Protein AF-A0A1G0SW96-F1 (afdb_monomer_lite)

Sequence (68 aa):
MYHRTKYDLKQELTSIKEAKLYKDERIILSDQKAKIKVSYPADSKPKEVLNFCSNNYLGLANHRIFIL

Structure (mmCIF, N/CA/C/O backbone):
data_AF-A0A1G0SW96-F1
#
_entry.id   AF-A0A1G0SW96-F1
#
loop_
_atom_site.group_PDB
_atom_site.id
_atom_site.type_symbol
_atom_site.label_atom_id
_atom_site.label_alt_id
_atom_site.label_comp_id
_atom_site.label_asym_id
_atom_site.label_entity_id
_atom_site.label_seq_id
_atom_site.pdbx_PDB_ins_code
_atom_site.Cartn_x
_atom_site.Cartn_y
_atom_site.Cartn_z
_atom_site.occupancy
_atom_site.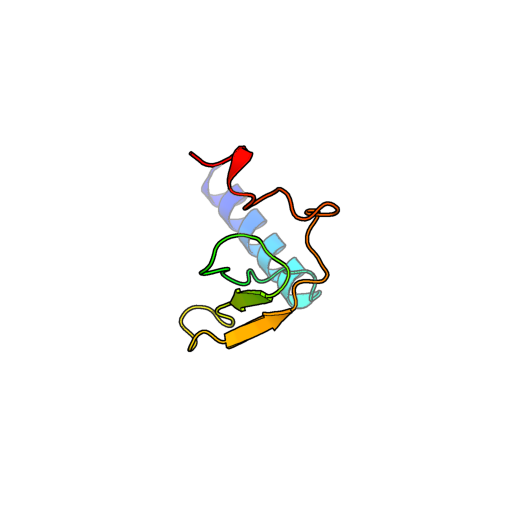B_iso_or_equiv
_atom_site.auth_seq_id
_atom_site.auth_comp_id
_atom_site.auth_asym_id
_atom_site.auth_atom_id
_atom_site.pdbx_PDB_model_num
ATOM 1 N N . MET A 1 1 ? -21.843 24.223 14.659 1.00 73.00 1 MET A N 1
ATOM 2 C CA . MET A 1 1 ? -21.855 23.201 13.587 1.00 73.00 1 MET A CA 1
ATOM 3 C C . MET A 1 1 ? -20.527 22.438 13.498 1.00 73.00 1 MET A C 1
ATOM 5 O O . MET A 1 1 ? -20.534 21.257 13.804 1.00 73.00 1 MET A O 1
ATOM 9 N N . TYR A 1 2 ? -19.386 23.095 13.234 1.00 88.88 2 TYR A N 1
ATOM 10 C CA . TYR A 1 2 ? -18.058 22.448 13.107 1.00 88.88 2 TYR A CA 1
ATOM 11 C C . TYR A 1 2 ? -17.660 21.503 14.260 1.00 88.88 2 TYR A C 1
ATOM 13 O O . TYR A 1 2 ? -17.183 20.397 14.026 1.00 88.88 2 TYR A O 1
ATOM 21 N N . HIS A 1 3 ? -17.899 21.911 15.511 1.00 91.69 3 HIS A N 1
ATOM 22 C CA . HIS A 1 3 ? -17.536 21.113 16.688 1.00 91.69 3 HIS A CA 1
ATOM 23 C C . HIS A 1 3 ? -18.257 19.761 16.754 1.00 91.69 3 HIS A C 1
ATOM 25 O O . HIS A 1 3 ? -17.645 18.770 17.141 1.00 91.69 3 HIS A O 1
ATOM 31 N N . ARG A 1 4 ? -19.530 19.713 16.339 1.00 95.25 4 ARG A N 1
ATOM 32 C CA . ARG A 1 4 ? -20.321 18.481 16.351 1.00 95.25 4 ARG A CA 1
ATOM 33 C C . ARG A 1 4 ? -19.886 17.536 15.238 1.00 95.25 4 ARG A C 1
ATOM 35 O O . ARG A 1 4 ? -19.535 16.406 15.526 1.00 95.25 4 ARG A O 1
ATOM 42 N N . THR A 1 5 ? -19.743 18.042 14.016 1.00 97.06 5 THR A N 1
ATOM 43 C CA . THR A 1 5 ? -19.229 17.245 12.892 1.00 97.06 5 THR A CA 1
ATOM 44 C C . THR A 1 5 ? -17.841 16.670 13.185 1.00 97.06 5 THR A C 1
ATOM 46 O O . THR A 1 5 ? -17.588 15.501 12.921 1.00 97.06 5 THR A O 1
ATOM 49 N N . LYS A 1 6 ? -16.936 17.451 13.794 1.00 97.25 6 LYS A N 1
ATOM 50 C CA . LYS A 1 6 ? -15.613 16.954 14.205 1.00 97.25 6 LYS A CA 1
ATOM 51 C C . LYS A 1 6 ? -15.699 15.852 15.268 1.00 97.25 6 LYS A C 1
ATOM 53 O O . LYS A 1 6 ? -14.851 14.965 15.271 1.00 97.25 6 LYS A O 1
ATOM 58 N N . TYR A 1 7 ? -16.666 15.927 16.184 1.00 97.69 7 TYR A N 1
ATOM 59 C CA . TYR A 1 7 ? -16.914 14.876 17.171 1.00 97.69 7 TYR A CA 1
ATOM 60 C C . TYR A 1 7 ? -17.432 13.602 16.494 1.00 97.69 7 TYR A C 1
ATOM 62 O O . TYR A 1 7 ? -16.842 12.543 16.688 1.00 97.69 7 TYR A O 1
ATOM 70 N N . ASP A 1 8 ? -18.450 13.727 15.642 1.00 97.88 8 ASP A N 1
ATOM 71 C CA . ASP A 1 8 ? -19.075 12.599 14.945 1.00 97.88 8 ASP A CA 1
ATOM 72 C C . ASP A 1 8 ? -18.050 11.856 14.063 1.00 97.88 8 ASP A C 1
ATOM 74 O O . ASP A 1 8 ? -17.893 10.643 14.184 1.00 97.88 8 ASP A O 1
ATOM 78 N N . LEU A 1 9 ? -17.243 12.589 13.283 1.00 97.94 9 LEU A N 1
ATOM 79 C CA . LEU A 1 9 ? -16.180 12.012 12.445 1.00 97.94 9 LEU A CA 1
ATOM 80 C C . LEU A 1 9 ? -15.094 11.294 13.260 1.00 97.94 9 LEU A C 1
ATOM 82 O O . LEU A 1 9 ? -14.549 10.281 12.826 1.00 97.94 9 LEU A O 1
ATOM 86 N N . LYS A 1 10 ? -14.752 11.806 14.449 1.00 97.88 10 LYS A N 1
ATOM 87 C CA . LYS A 1 10 ? -13.798 11.124 15.335 1.00 97.88 10 LYS A CA 1
ATOM 88 C C . LYS A 1 10 ? -14.360 9.804 15.846 1.00 97.88 10 LYS A C 1
ATOM 90 O O . LYS A 1 10 ? -13.604 8.841 15.925 1.00 97.88 10 LYS A O 1
ATOM 95 N N . GLN A 1 11 ? -15.647 9.765 16.188 1.00 98.38 11 GLN A N 1
ATOM 96 C CA . GLN A 1 11 ? -16.284 8.531 16.641 1.00 98.38 11 GLN A CA 1
ATOM 97 C C . GLN A 1 11 ? -16.365 7.502 15.519 1.00 98.38 11 GLN A C 1
ATOM 99 O O . GLN A 1 11 ? -15.985 6.355 15.730 1.00 98.38 11 GLN A O 1
ATOM 104 N N . GLU A 1 12 ? -16.737 7.921 14.310 1.00 98.19 12 GLU A N 1
ATOM 105 C CA . GLU A 1 12 ? -16.757 7.039 13.143 1.00 98.19 12 GLU A CA 1
ATOM 106 C C . GLU A 1 12 ? -15.369 6.444 12.847 1.00 98.19 12 GLU A C 1
ATOM 108 O O . GLU A 1 12 ? -15.235 5.234 12.661 1.00 98.19 12 GLU A O 1
ATOM 113 N N . LEU A 1 13 ? -14.307 7.260 12.904 1.00 98.06 13 LEU A N 1
ATOM 114 C CA . LEU A 1 13 ? -12.932 6.772 12.757 1.00 98.06 13 LEU A CA 1
ATOM 115 C C . LEU A 1 13 ? -12.540 5.760 13.841 1.00 98.06 13 LEU A C 1
ATOM 117 O O . LEU A 1 13 ? -11.848 4.786 13.535 1.00 98.06 13 LEU A O 1
ATOM 121 N N . THR A 1 14 ? -12.956 5.974 15.091 1.00 98.25 14 THR A N 1
ATOM 122 C CA . THR A 1 14 ? -12.722 5.021 16.186 1.00 98.25 14 THR A CA 1
ATOM 123 C C . THR A 1 14 ? -13.442 3.704 15.916 1.00 98.25 14 THR A C 1
ATOM 125 O O . THR A 1 14 ? -12.799 2.656 15.928 1.00 98.25 14 THR A O 1
ATOM 128 N N . SER A 1 15 ? -14.729 3.747 15.563 1.00 98.56 15 SER A N 1
ATOM 129 C CA . SER A 1 15 ? -15.513 2.548 15.251 1.00 98.56 15 SER A CA 1
ATOM 130 C C . SER A 1 15 ? -14.934 1.756 14.0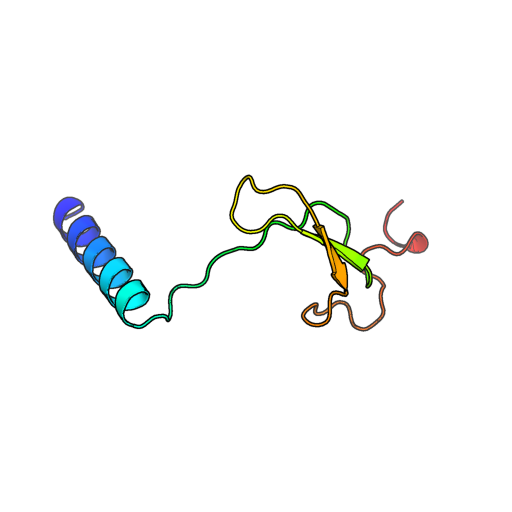73 1.00 98.56 15 SER A C 1
ATOM 132 O O . SER A 1 15 ? -14.855 0.532 14.137 1.00 98.56 15 SER A O 1
ATOM 134 N N . ILE A 1 16 ? -14.449 2.427 13.022 1.00 98.56 16 ILE A N 1
ATOM 135 C CA . ILE A 1 16 ? -13.778 1.778 11.880 1.00 98.56 16 ILE A CA 1
ATOM 136 C C . ILE A 1 16 ? -12.486 1.062 12.316 1.00 98.56 16 ILE A C 1
ATOM 138 O O . ILE A 1 16 ? -12.192 -0.038 11.836 1.00 98.56 16 ILE A O 1
ATOM 142 N N . LYS A 1 17 ? -11.708 1.665 13.228 1.00 97.56 17 LYS A N 1
ATOM 143 C CA . LYS A 1 17 ? -10.477 1.065 13.776 1.00 97.56 17 LYS A CA 1
ATOM 144 C C . LYS A 1 17 ? -10.774 -0.139 14.663 1.00 97.56 17 LYS A C 1
ATOM 146 O O . LYS A 1 17 ? -10.142 -1.177 14.488 1.00 97.56 17 LYS A O 1
ATOM 151 N N . GLU A 1 18 ? -11.749 -0.027 15.561 1.00 98.06 18 GLU A N 1
ATOM 152 C CA . GLU A 1 18 ? -12.191 -1.126 16.432 1.00 98.06 18 GLU A CA 1
ATOM 153 C C . GLU A 1 18 ? -12.738 -2.307 15.622 1.00 98.06 18 GLU A C 1
ATOM 155 O O . GLU A 1 18 ? -12.427 -3.462 15.912 1.00 98.06 18 GLU A O 1
ATOM 160 N N . ALA A 1 19 ? -13.459 -2.018 14.534 1.00 98.31 19 ALA A N 1
ATOM 161 C CA . ALA A 1 19 ? -13.946 -3.016 13.587 1.00 98.31 19 ALA A CA 1
ATOM 162 C C . ALA A 1 19 ? -12.847 -3.629 12.692 1.00 98.31 19 ALA A C 1
ATOM 164 O O . ALA A 1 19 ? -13.147 -4.508 11.886 1.00 98.31 19 ALA A O 1
ATOM 165 N N . LYS A 1 20 ? -11.582 -3.186 12.800 1.00 97.31 20 LYS A N 1
ATOM 166 C CA . LYS A 1 20 ? -10.454 -3.595 11.935 1.00 97.31 20 LYS A CA 1
ATOM 167 C C . LYS A 1 20 ? -10.691 -3.343 10.437 1.00 97.31 20 LYS A C 1
ATOM 169 O O . LYS A 1 20 ? -10.120 -4.025 9.589 1.00 97.31 20 LYS A O 1
ATOM 174 N N . LEU A 1 21 ? -11.518 -2.351 10.113 1.00 97.69 21 LEU A N 1
ATOM 175 C CA . LEU A 1 21 ? -11.803 -1.914 8.741 1.00 97.69 21 LEU A CA 1
ATOM 176 C C . LEU A 1 21 ? -10.945 -0.716 8.318 1.00 97.69 21 LEU A C 1
ATOM 178 O O . LEU A 1 21 ? -10.970 -0.310 7.154 1.00 97.69 21 LEU A O 1
ATOM 182 N N . TYR A 1 22 ? -10.185 -0.150 9.257 1.00 97.19 22 TYR A N 1
ATOM 183 C CA . TYR A 1 22 ? -9.238 0.916 8.970 1.00 97.19 22 TYR A CA 1
ATOM 184 C C . TYR A 1 22 ? -8.134 0.410 8.038 1.00 97.19 22 TYR A C 1
ATOM 186 O O . TYR A 1 22 ? -7.516 -0.624 8.289 1.00 97.19 22 TYR A O 1
ATOM 194 N N . LYS A 1 23 ? -7.893 1.143 6.950 1.00 95.25 23 LYS A N 1
ATOM 195 C CA . LYS A 1 23 ? -6.866 0.808 5.964 1.00 95.25 23 LYS A CA 1
ATOM 196 C C . LYS A 1 23 ? -5.619 1.621 6.254 1.00 95.25 23 LYS A C 1
ATOM 198 O O . LYS A 1 23 ? -5.646 2.842 6.129 1.00 95.25 23 LYS A O 1
ATOM 203 N N . ASP A 1 24 ? -4.535 0.941 6.596 1.00 93.88 24 ASP A N 1
ATOM 204 C CA . ASP A 1 24 ? -3.236 1.594 6.646 1.00 93.88 24 ASP A CA 1
ATOM 205 C C . ASP A 1 24 ? -2.637 1.717 5.246 1.00 93.88 24 ASP A C 1
ATOM 207 O O . ASP A 1 24 ? -2.722 0.802 4.419 1.00 93.88 24 ASP A O 1
ATOM 211 N N . GLU A 1 25 ? -1.967 2.834 5.003 1.00 94.50 25 GLU A N 1
ATOM 212 C CA . GLU A 1 25 ? -1.225 3.055 3.772 1.00 94.50 25 GLU A CA 1
ATOM 213 C C . GLU A 1 25 ? 0.176 2.445 3.860 1.00 94.50 25 GLU A C 1
ATOM 215 O O . GLU A 1 25 ? 0.837 2.464 4.900 1.00 94.50 25 GLU A O 1
ATOM 220 N N . ARG A 1 26 ? 0.650 1.914 2.732 1.00 95.56 26 ARG A N 1
ATOM 221 C CA . ARG A 1 26 ? 2.035 1.469 2.561 1.00 95.56 26 ARG A CA 1
ATOM 222 C C . ARG A 1 26 ? 2.698 2.373 1.538 1.00 95.56 26 ARG A C 1
ATOM 224 O O . ARG A 1 26 ? 2.273 2.402 0.385 1.00 95.56 26 ARG A O 1
ATOM 231 N N . ILE A 1 27 ? 3.734 3.095 1.946 1.00 95.62 27 ILE A N 1
ATOM 232 C CA . ILE A 1 27 ? 4.353 4.110 1.093 1.00 95.62 27 ILE A CA 1
ATOM 233 C C . ILE A 1 27 ? 5.253 3.411 0.075 1.00 95.62 27 ILE A C 1
ATOM 235 O O . ILE A 1 27 ? 6.217 2.741 0.451 1.00 95.62 27 ILE A O 1
ATOM 239 N N . ILE A 1 28 ? 4.947 3.568 -1.212 1.00 96.62 28 ILE A N 1
ATOM 240 C CA . ILE A 1 28 ? 5.784 3.088 -2.315 1.00 96.62 28 ILE A CA 1
ATOM 241 C C . ILE A 1 28 ? 6.840 4.159 -2.617 1.00 96.62 28 ILE A C 1
ATOM 243 O O . ILE A 1 28 ? 6.510 5.304 -2.896 1.00 96.62 28 ILE A O 1
ATOM 247 N N . LEU A 1 29 ? 8.116 3.781 -2.559 1.00 96.88 29 LEU A N 1
ATOM 248 C CA . LEU A 1 29 ? 9.285 4.667 -2.669 1.00 96.88 29 LEU A CA 1
ATOM 249 C C . LEU A 1 29 ? 10.061 4.471 -3.983 1.00 96.88 29 LEU A C 1
ATOM 251 O O . LEU A 1 29 ? 11.240 4.808 -4.080 1.00 96.88 29 LEU A O 1
ATOM 255 N N . SER A 1 30 ? 9.442 3.835 -4.972 1.00 96.94 30 SER A N 1
ATOM 256 C CA . SER A 1 30 ? 10.018 3.575 -6.291 1.00 96.94 30 SER A CA 1
ATOM 257 C C . SER A 1 30 ? 8.944 3.672 -7.363 1.00 96.94 30 SER A C 1
ATOM 259 O O . SER A 1 30 ? 7.774 3.448 -7.063 1.00 96.94 30 SER A O 1
ATOM 261 N N . ASP A 1 31 ? 9.341 3.862 -8.618 1.00 96.69 31 ASP A N 1
ATOM 262 C CA . ASP A 1 31 ? 8.413 3.786 -9.748 1.00 96.69 31 ASP A CA 1
ATOM 263 C C . ASP A 1 31 ? 7.658 2.450 -9.804 1.00 96.69 31 ASP A C 1
ATOM 265 O O . ASP A 1 31 ? 8.136 1.411 -9.324 1.00 96.69 31 ASP A O 1
ATOM 269 N N . GLN A 1 32 ? 6.496 2.470 -10.458 1.00 96.88 32 GLN A N 1
ATOM 270 C CA . GLN A 1 32 ? 5.639 1.300 -10.610 1.00 96.88 32 GLN A CA 1
ATOM 271 C C . GLN A 1 32 ? 6.279 0.234 -11.511 1.00 96.88 32 GLN A C 1
ATOM 273 O O . GLN A 1 32 ? 6.601 0.486 -12.668 1.00 96.88 32 GLN A O 1
ATOM 278 N N . LYS A 1 33 ? 6.420 -0.986 -10.990 1.00 96.56 33 LYS A N 1
ATOM 279 C CA . LYS A 1 33 ? 6.936 -2.176 -11.691 1.00 96.56 33 LYS A CA 1
ATOM 280 C C . LYS A 1 33 ? 6.671 -3.424 -10.845 1.00 96.56 33 LYS A C 1
ATOM 282 O O . LYS A 1 33 ? 6.190 -3.318 -9.723 1.00 96.56 33 LYS A O 1
ATOM 287 N N . ALA A 1 34 ? 7.023 -4.607 -11.349 1.00 97.06 34 ALA A N 1
ATOM 288 C CA . ALA A 1 34 ? 6.841 -5.856 -10.602 1.00 97.06 34 ALA A CA 1
ATOM 289 C C . ALA A 1 34 ? 7.595 -5.875 -9.256 1.00 97.06 34 ALA A C 1
ATOM 291 O O . ALA A 1 34 ? 7.093 -6.437 -8.292 1.00 97.06 34 ALA A O 1
ATOM 292 N N . LYS A 1 35 ? 8.776 -5.247 -9.174 1.00 97.94 35 LYS A N 1
ATOM 293 C CA . LYS A 1 35 ? 9.618 -5.176 -7.969 1.00 97.94 35 LYS A CA 1
ATOM 294 C C . LYS A 1 35 ? 9.677 -3.742 -7.436 1.00 97.94 35 LYS A C 1
ATOM 296 O O . LYS A 1 35 ? 10.330 -2.891 -8.041 1.00 97.94 35 LYS A O 1
ATOM 301 N N . ILE A 1 36 ? 9.012 -3.475 -6.318 1.00 98.00 36 ILE A N 1
ATOM 302 C CA . ILE A 1 36 ? 8.899 -2.132 -5.732 1.00 98.00 36 ILE A CA 1
ATOM 303 C C . ILE A 1 36 ? 9.587 -2.038 -4.373 1.00 98.00 36 ILE A C 1
ATOM 305 O O . ILE A 1 36 ? 9.780 -3.037 -3.678 1.00 98.00 36 ILE A O 1
ATOM 309 N N . LYS A 1 37 ? 9.929 -0.812 -3.976 1.00 98.00 37 LYS A N 1
ATOM 310 C CA . LYS A 1 37 ? 10.396 -0.490 -2.628 1.00 98.00 37 LYS A CA 1
ATOM 311 C C . LYS A 1 37 ? 9.240 0.085 -1.814 1.00 98.00 37 LYS A C 1
ATOM 313 O O . LYS A 1 37 ? 8.621 1.050 -2.244 1.00 98.00 37 LYS A O 1
ATOM 318 N N . VAL A 1 38 ? 8.961 -0.493 -0.649 1.00 97.25 38 VAL A N 1
ATOM 319 C CA . VAL A 1 38 ? 7.849 -0.103 0.230 1.00 97.25 38 VAL A CA 1
ATOM 320 C C . VAL A 1 38 ? 8.366 0.182 1.638 1.00 97.25 38 VAL A C 1
ATOM 322 O O . VAL A 1 38 ? 9.205 -0.563 2.145 1.00 97.25 38 VAL A O 1
ATOM 325 N N . SER A 1 39 ? 7.855 1.232 2.281 1.00 96.62 39 SER A N 1
ATOM 326 C CA . SER A 1 39 ? 7.992 1.462 3.724 1.00 96.62 39 SER A CA 1
ATOM 327 C C . SER A 1 39 ? 6.646 1.209 4.405 1.00 96.62 39 SER A C 1
ATOM 329 O O . SER A 1 39 ? 5.627 1.796 4.035 1.00 96.62 39 SER A O 1
ATOM 331 N N . TYR A 1 40 ? 6.637 0.265 5.347 1.00 94.25 40 TYR A N 1
ATOM 332 C CA . TYR A 1 40 ? 5.496 -0.022 6.211 1.00 94.25 40 TYR A CA 1
ATOM 333 C C . TYR A 1 40 ? 5.956 -0.798 7.463 1.00 94.25 40 TYR A C 1
ATOM 335 O O . TYR A 1 40 ? 6.600 -1.844 7.302 1.00 94.25 40 TYR A O 1
ATOM 343 N N . PRO A 1 41 ? 5.607 -0.356 8.690 1.00 92.00 41 PRO A N 1
ATOM 344 C CA . PRO A 1 41 ? 4.839 0.855 9.031 1.00 92.00 41 PRO A CA 1
ATOM 345 C C . PRO A 1 41 ? 5.494 2.157 8.544 1.00 92.00 41 PRO A C 1
ATOM 347 O O . PRO A 1 41 ? 6.628 2.122 8.059 1.00 92.00 41 PRO A O 1
ATOM 350 N N . ALA A 1 42 ? 4.789 3.289 8.625 1.00 85.00 42 ALA A N 1
ATOM 351 C CA . ALA A 1 42 ? 5.368 4.589 8.274 1.00 85.00 42 ALA A CA 1
ATOM 352 C C . ALA A 1 42 ? 6.716 4.799 8.992 1.00 85.00 42 ALA A C 1
ATOM 354 O O . ALA A 1 42 ? 6.912 4.309 10.105 1.00 85.00 42 ALA A O 1
ATOM 355 N N . ASP A 1 43 ? 7.660 5.449 8.311 1.00 85.31 43 ASP A N 1
ATOM 356 C CA . ASP A 1 43 ? 9.024 5.723 8.794 1.00 85.31 43 ASP A CA 1
ATOM 357 C C . ASP A 1 43 ? 9.883 4.482 9.107 1.00 85.31 43 ASP A C 1
ATOM 359 O O . ASP A 1 43 ? 10.988 4.580 9.644 1.00 85.31 43 ASP A O 1
ATOM 363 N N . SER A 1 44 ? 9.426 3.289 8.719 1.00 93.06 44 SER A N 1
ATOM 364 C CA . SER A 1 44 ? 10.23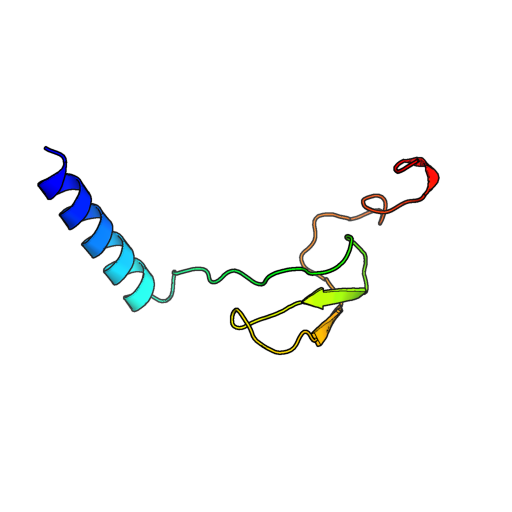4 2.074 8.805 1.00 93.06 44 SER A CA 1
ATOM 365 C C . SER A 1 44 ? 11.265 1.989 7.679 1.00 93.06 44 SER A C 1
ATOM 367 O O . SER A 1 44 ? 11.109 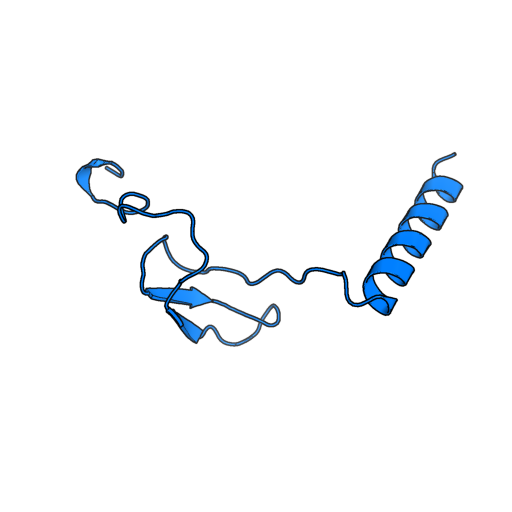2.564 6.593 1.00 93.06 44 SER A O 1
ATOM 369 N N . LYS A 1 45 ? 12.319 1.197 7.918 1.00 96.38 45 LYS A N 1
ATOM 370 C CA . LYS A 1 45 ? 13.330 0.894 6.902 1.00 96.38 45 LYS A CA 1
ATOM 371 C C . LYS A 1 45 ? 12.655 0.312 5.648 1.00 96.38 45 LYS A C 1
ATOM 373 O O . LYS A 1 45 ? 11.981 -0.717 5.761 1.00 96.38 45 LYS A O 1
ATOM 378 N N . PRO A 1 46 ? 12.884 0.894 4.457 1.00 96.81 46 PRO A N 1
ATOM 379 C CA . PRO A 1 46 ? 12.292 0.392 3.229 1.00 96.81 46 PRO A CA 1
ATOM 380 C C . PRO A 1 46 ? 12.699 -1.049 2.928 1.00 96.81 46 PRO A C 1
ATOM 382 O O . PRO A 1 46 ? 13.857 -1.435 3.108 1.00 96.81 46 PRO A O 1
ATOM 385 N N . LYS A 1 47 ? 11.751 -1.824 2.408 1.00 97.19 47 LYS A N 1
ATOM 386 C CA . LYS A 1 47 ? 11.954 -3.200 1.956 1.00 97.19 47 LYS A CA 1
ATOM 387 C C . LYS A 1 47 ? 11.587 -3.330 0.492 1.00 97.19 47 LYS A C 1
ATOM 389 O O . LYS A 1 47 ? 10.725 -2.619 -0.015 1.00 97.19 47 LYS A O 1
ATOM 394 N N . GLU A 1 48 ? 12.257 -4.247 -0.179 1.00 97.94 48 GLU A N 1
ATOM 395 C CA . GLU A 1 48 ? 11.968 -4.577 -1.563 1.00 97.94 48 GLU A CA 1
ATOM 396 C C . GLU A 1 48 ? 11.010 -5.768 -1.613 1.00 97.94 48 GLU A C 1
ATOM 398 O O . GLU A 1 48 ? 11.211 -6.760 -0.912 1.00 97.94 48 GLU A O 1
ATOM 403 N N . VAL A 1 49 ? 9.943 -5.647 -2.399 1.00 97.50 49 VAL A N 1
ATOM 404 C CA . VAL A 1 49 ? 8.856 -6.630 -2.484 1.00 97.50 49 VAL A CA 1
ATOM 405 C C . VAL A 1 49 ? 8.358 -6.768 -3.922 1.00 97.50 49 VAL A C 1
ATOM 407 O O . VAL A 1 49 ? 8.606 -5.900 -4.763 1.00 97.50 49 VAL A O 1
ATOM 410 N N . LEU A 1 50 ? 7.629 -7.849 -4.203 1.00 98.00 50 LEU A N 1
ATOM 411 C CA . LEU A 1 50 ? 6.918 -8.034 -5.468 1.00 98.00 50 LEU A CA 1
ATOM 412 C C . LEU A 1 50 ? 5.487 -7.485 -5.372 1.00 98.00 50 LEU A C 1
ATOM 414 O O . LEU A 1 50 ? 4.778 -7.769 -4.406 1.00 98.00 50 LEU A O 1
ATOM 418 N N . ASN A 1 51 ? 5.063 -6.699 -6.364 1.00 97.38 51 ASN A N 1
ATOM 419 C CA . ASN A 1 51 ? 3.756 -6.049 -6.395 1.00 97.38 51 ASN A CA 1
ATOM 420 C C . ASN A 1 51 ? 2.728 -6.857 -7.200 1.00 97.38 51 ASN A C 1
ATOM 422 O O . ASN A 1 51 ? 2.704 -6.794 -8.427 1.00 97.38 51 ASN A O 1
ATOM 426 N N . PHE A 1 52 ? 1.846 -7.563 -6.494 1.00 97.56 52 PHE A N 1
ATOM 427 C CA . PHE A 1 52 ? 0.748 -8.339 -7.084 1.00 97.56 52 PHE A CA 1
ATOM 428 C C . PHE A 1 52 ? -0.623 -7.649 -6.992 1.00 97.56 52 PHE A C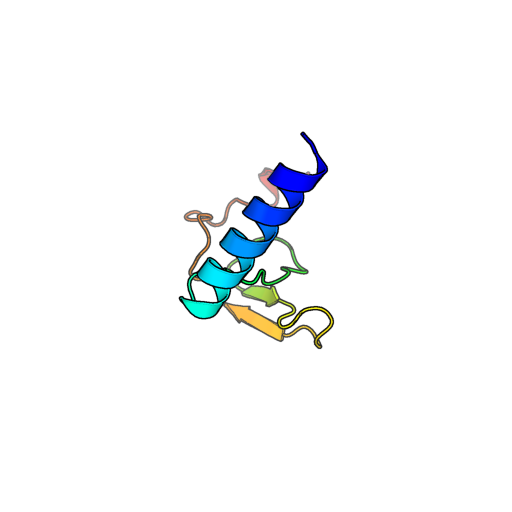 1
ATOM 430 O O . PHE A 1 52 ? -1.621 -8.225 -7.409 1.00 97.56 52 PHE A O 1
ATOM 437 N N . CYS A 1 53 ? -0.695 -6.430 -6.450 1.00 97.06 53 CYS A N 1
ATOM 438 C CA . CYS A 1 53 ? -1.951 -5.695 -6.258 1.00 97.06 53 CYS A CA 1
ATOM 439 C C . CYS A 1 53 ? -2.037 -4.404 -7.086 1.00 97.06 53 CYS A C 1
ATOM 441 O O . CYS A 1 53 ? -2.872 -3.545 -6.812 1.00 97.06 53 CYS A O 1
ATOM 443 N N . SER A 1 54 ? -1.175 -4.246 -8.095 1.00 97.50 54 SER A N 1
ATOM 444 C CA . SER A 1 54 ? -1.249 -3.114 -9.021 1.00 97.50 54 SER A CA 1
ATOM 445 C C . SER A 1 54 ? -2.222 -3.371 -10.169 1.00 97.50 54 SER A C 1
ATOM 447 O O . SER A 1 54 ? -2.323 -4.492 -10.661 1.00 97.50 54 SER A O 1
ATOM 449 N N . ASN A 1 55 ? -2.813 -2.298 -10.691 1.00 97.62 55 ASN A N 1
ATOM 450 C CA . ASN A 1 55 ? -3.552 -2.317 -11.957 1.00 97.62 55 ASN A CA 1
ATOM 451 C C . ASN A 1 55 ? -2.621 -2.123 -13.177 1.00 97.62 55 ASN A C 1
ATOM 453 O O . ASN A 1 55 ? -3.068 -1.736 -14.254 1.00 97.62 55 ASN A O 1
ATOM 457 N N . ASN A 1 56 ? -1.308 -2.342 -13.025 1.00 96.38 56 ASN A N 1
ATOM 458 C CA . ASN A 1 56 ? -0.320 -2.198 -14.098 1.00 96.38 56 ASN A CA 1
ATOM 459 C C . ASN A 1 56 ? -0.183 -3.502 -14.904 1.00 96.38 56 ASN A C 1
ATOM 461 O O . ASN A 1 56 ? 0.892 -4.098 -14.963 1.00 96.38 56 ASN A O 1
ATOM 465 N N . TYR A 1 57 ? -1.285 -3.956 -15.504 1.00 96.31 57 TYR A N 1
ATOM 466 C CA . TYR A 1 57 ? -1.395 -5.286 -16.119 1.00 96.31 57 TYR A CA 1
ATOM 467 C C . TYR A 1 57 ? -0.368 -5.549 -17.226 1.00 96.31 57 TYR A C 1
ATOM 469 O O . TYR A 1 57 ? 0.198 -6.634 -17.300 1.00 96.31 57 TYR A O 1
ATOM 477 N N . LEU A 1 58 ? -0.109 -4.548 -18.070 1.00 96.44 58 LEU A N 1
ATOM 478 C CA . LEU A 1 58 ? 0.828 -4.648 -19.195 1.00 96.44 58 LEU A CA 1
ATOM 479 C C . LEU A 1 58 ? 2.248 -4.182 -18.840 1.00 96.44 58 LEU A C 1
ATOM 481 O O . LEU A 1 58 ? 3.121 -4.152 -19.702 1.00 96.44 58 LEU A O 1
ATOM 485 N N . GLY A 1 59 ? 2.492 -3.767 -17.593 1.00 93.88 59 GLY A N 1
ATOM 486 C CA . GLY A 1 59 ? 3.803 -3.271 -17.175 1.00 93.88 59 GLY A CA 1
ATOM 487 C C . GLY A 1 59 ? 4.190 -1.903 -17.753 1.00 93.88 59 GLY A C 1
ATOM 488 O O . GLY A 1 59 ? 5.357 -1.526 -17.677 1.00 93.88 59 GLY A O 1
ATOM 489 N N . LEU A 1 60 ? 3.245 -1.144 -18.317 1.00 95.56 60 LEU A N 1
ATOM 490 C CA . LEU A 1 60 ? 3.535 0.088 -19.061 1.00 95.56 60 LEU A CA 1
ATOM 491 C C . LEU A 1 60 ? 3.670 1.343 -18.191 1.00 95.56 60 LEU A C 1
ATOM 493 O O . LEU A 1 60 ? 4.206 2.342 -18.660 1.00 95.56 60 LEU A O 1
ATOM 497 N N . ALA A 1 61 ? 3.253 1.287 -16.922 1.00 94.62 61 ALA A N 1
ATOM 498 C CA . ALA A 1 61 ? 3.262 2.445 -16.022 1.00 94.62 61 ALA A CA 1
ATOM 499 C C . ALA A 1 61 ? 4.654 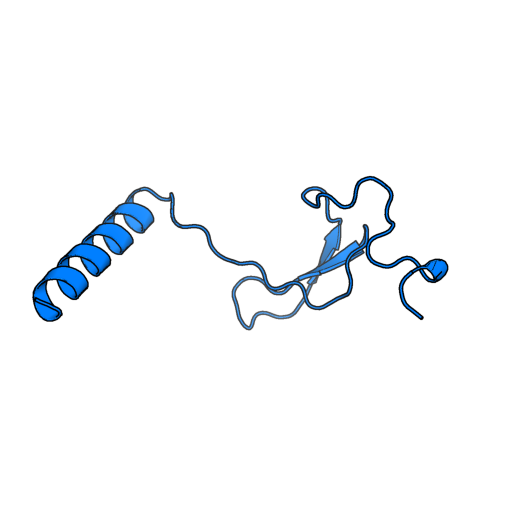3.055 -15.759 1.00 94.62 61 ALA A C 1
ATOM 501 O O . ALA A 1 61 ? 4.719 4.181 -15.282 1.00 94.62 61 ALA A O 1
ATOM 502 N N . ASN A 1 62 ? 5.746 2.333 -16.048 1.00 93.62 62 ASN A N 1
ATOM 503 C CA . ASN A 1 62 ? 7.109 2.877 -16.036 1.00 93.62 62 ASN A CA 1
ATOM 504 C C . ASN A 1 62 ? 7.904 2.540 -17.315 1.00 93.62 62 ASN A C 1
ATOM 506 O O . ASN A 1 62 ? 9.109 2.284 -17.274 1.00 93.62 62 ASN A O 1
ATOM 510 N N . HIS A 1 63 ? 7.221 2.410 -18.454 1.00 93.25 63 HIS A N 1
ATOM 511 C CA . HIS A 1 63 ? 7.863 1.987 -19.695 1.00 93.25 63 HIS A CA 1
ATOM 512 C C . HIS A 1 63 ? 8.490 3.176 -20.434 1.00 93.25 63 HIS A C 1
ATOM 514 O O . HIS A 1 63 ? 7.834 4.187 -20.673 1.00 93.25 63 HIS A O 1
ATOM 520 N N . ARG A 1 64 ? 9.754 3.022 -20.860 1.00 91.38 64 ARG A N 1
ATOM 521 C CA . ARG A 1 64 ? 10.588 4.105 -21.421 1.00 91.38 64 ARG A CA 1
ATOM 522 C C . ARG A 1 64 ? 9.948 4.874 -22.578 1.00 91.38 64 ARG A C 1
ATOM 524 O O . ARG A 1 64 ? 10.162 6.068 -22.679 1.00 91.38 64 ARG A O 1
ATOM 531 N N . ILE A 1 65 ? 9.164 4.214 -23.433 1.00 92.81 65 ILE A N 1
ATOM 532 C CA . ILE A 1 65 ? 8.534 4.877 -24.591 1.00 92.81 65 ILE A CA 1
ATOM 533 C C . ILE A 1 65 ? 7.497 5.944 -24.195 1.00 92.81 65 ILE A C 1
ATOM 535 O O . ILE A 1 65 ? 7.188 6.809 -25.003 1.00 92.81 65 ILE A O 1
ATOM 539 N N . PHE A 1 66 ? 6.958 5.876 -22.974 1.00 87.69 66 PHE A N 1
ATOM 540 C CA . PHE A 1 66 ? 5.883 6.756 -22.508 1.00 87.69 66 PHE A CA 1
ATOM 541 C C . PHE A 1 66 ? 6.345 7.803 -21.487 1.00 87.69 66 PHE A C 1
ATOM 543 O O . PHE A 1 66 ? 5.545 8.649 -21.104 1.00 87.69 66 PHE A O 1
ATOM 550 N N . ILE A 1 67 ? 7.590 7.730 -21.003 1.00 83.56 67 ILE A N 1
ATOM 551 C CA . ILE A 1 67 ? 8.088 8.534 -19.869 1.00 83.56 67 ILE A CA 1
ATOM 552 C C . ILE A 1 67 ? 9.409 9.215 -20.263 1.00 83.56 67 ILE A C 1
ATOM 554 O O . ILE A 1 67 ? 10.407 9.138 -19.555 1.00 83.56 67 ILE A O 1
ATOM 558 N N . LEU A 1 68 ? 9.427 9.841 -21.441 1.00 64.56 68 LEU A N 1
ATOM 559 C CA . LEU A 1 68 ? 10.511 10.717 -21.896 1.00 64.56 68 LEU A CA 1
ATOM 560 C C . LEU A 1 68 ? 10.045 12.169 -21.876 1.00 64.56 68 LEU A C 1
ATOM 562 O O . LEU A 1 68 ? 8.942 12.423 -22.410 1.00 64.56 68 LEU A O 1
#

Radius of gyration: 18.01 Å; chains: 1; bounding box: 35×32×42 Å

pLDDT: mean 94.88, std 5.63, range [64.56, 98.56]

Secondary structure (DSSP, 8-state):
-HHHHHHHHHHHHHHHHHTT-PPPP-EE-S-SSSEEEEE-STTSPPEEEE--S-S-TTSGGG-GGG--

Foldseek 3Di:
DVVVVVVVVVVVVVVCVVVVVDDQDWDWPDFDAQWTWTDPPPPHDIDIDGDPPDPCVVRCSPPPVVPD